Protein AF-A0A914L479-F1 (afdb_monomer)

pLDDT: mean 74.06, std 20.71, range [25.12, 94.44]

Secondary structure (DSSP, 8-state):
--EEETTEEE--------GGGGGTT-HHHHTT--S----EE-SHHHHHHHHHTT--S-EE-SPPHHHHHHHHHHHHHHHT---EEEEEE-SS-HHHHHHHHHHHHHTT-EEEEEEETT-TTHHHHHHT-S-S-EEE---

Solvent-accessible surface area (backbone atoms only — not comparable to full-atom values): 8782 Å² total; per-residue (Å²): 130,84,54,76,59,97,89,45,83,53,84,83,68,94,66,88,76,77,71,71,81,82,60,86,83,50,82,72,64,65,77,69,62,67,96,63,86,74,47,73,22,79,39,44,70,55,41,48,53,37,52,76,71,65,56,75,81,58,49,65,82,35,65,50,72,66,58,52,52,53,53,48,52,54,50,35,50,73,77,70,63,57,47,48,29,28,38,37,35,74,76,84,53,66,69,53,52,52,52,50,52,52,56,38,48,76,70,69,39,46,70,73,48,78,41,50,70,83,42,94,55,46,69,63,52,56,73,70,43,92,32,91,40,80,45,72,66,86,124

Foldseek 3Di:
DWDDDPHDTDDDDDDDDDCVVVDPDDPPVVVPPDPDPAAEAAEQVRVVVCVVVVNPRHHYPYDYLLNVLVVVQVVCCVPPNAQEEEEEEQPPDVVSVVVNVVSSVVVNRHYQYYHYPPPPCVVVPVVPTPHPHYDYDDD

Mean predicted aligned error: 13.51 Å

Nearest PDB structures (foldseek):
  8g18-assembly1_A  TM=6.527E-01  e=8.398E-02  Xenopus laevis
  4ix1-assembly4_H  TM=5.277E-01  e=1.789E-01  Rhodococcus opacus PD630
  7teq-assembly1_A  TM=6.814E-01  e=1.112E+00  Rattus norvegicus
  7teq-assembly1_C  TM=6.446E-01  e=1.262E+00  Rattus norvegicus
  5b3j-assembly1_A  TM=6.059E-01  e=1.961E+00  Xenopus laevis

Radius of gyration: 21.79 Å; Cα contacts (8 Å, |Δi|>4): 143; chains: 1; bounding box: 65×43×38 Å

Sequence (139 aa):
MLLQYNGQWVSDAVGFHDPTECLLNNKEALRKRSEVPRLIAFSSSSAQALLDQGVTGFISTAPFLFDYVQTMVELLKLIGNSNLVSIVDNNEDSSITDKFIEIIGQLNISISEIISVDHPNIINILNHSDAQIIVRNFF

Structure (mmCIF, N/CA/C/O backbone):
data_AF-A0A914L479-F1
#
_entry.id   AF-A0A914L479-F1
#
loop_
_atom_site.group_PDB
_atom_site.id
_atom_site.type_symbol
_atom_site.label_atom_id
_atom_site.label_alt_id
_atom_site.label_comp_id
_atom_site.label_asym_id
_atom_site.label_entity_id
_atom_site.label_seq_id
_atom_site.pdbx_PDB_ins_code
_atom_site.Cartn_x
_atom_site.Cartn_y
_atom_site.Cartn_z
_atom_site.occupancy
_atom_site.B_iso_or_equiv
_atom_site.auth_seq_id
_atom_site.auth_comp_id
_atom_site.auth_asym_id
_atom_site.auth_atom_id
_atom_site.pdbx_PDB_model_num
ATOM 1 N N . MET A 1 1 ? 12.192 26.287 -8.387 1.00 38.03 1 MET A N 1
ATOM 2 C CA . MET A 1 1 ? 13.299 26.472 -7.423 1.00 38.03 1 MET A CA 1
ATOM 3 C C . MET A 1 1 ? 14.392 27.239 -8.159 1.00 38.03 1 MET A C 1
ATOM 5 O O . MET A 1 1 ? 14.695 26.854 -9.276 1.00 38.03 1 MET A O 1
ATOM 9 N N . LEU A 1 2 ? 14.876 28.369 -7.632 1.00 25.12 2 LEU A N 1
ATOM 10 C CA . LEU A 1 2 ? 15.925 29.172 -8.280 1.00 25.12 2 LEU A CA 1
ATOM 11 C C . LEU A 1 2 ? 17.293 28.681 -7.796 1.00 25.12 2 LEU A C 1
ATOM 13 O O . LEU A 1 2 ? 17.510 28.601 -6.588 1.00 25.12 2 LEU A O 1
ATOM 17 N N . LEU A 1 3 ? 18.199 28.368 -8.719 1.00 33.53 3 LEU A N 1
ATOM 18 C CA . LEU A 1 3 ? 19.589 28.036 -8.406 1.00 33.53 3 LEU A CA 1
ATOM 19 C C . LEU A 1 3 ? 20.500 29.165 -8.895 1.00 33.53 3 LEU A C 1
ATOM 21 O O . LEU A 1 3 ? 20.286 29.732 -9.967 1.00 33.53 3 LEU A O 1
ATOM 25 N N . GLN A 1 4 ? 21.499 29.508 -8.080 1.00 29.31 4 GLN A N 1
ATOM 26 C CA . GLN A 1 4 ? 22.481 30.544 -8.381 1.00 29.31 4 GLN A CA 1
ATOM 27 C C . GLN A 1 4 ? 23.792 29.882 -8.816 1.00 29.31 4 GLN A C 1
ATOM 29 O O . GLN A 1 4 ? 24.382 29.116 -8.056 1.00 29.31 4 GLN A O 1
ATOM 34 N N . TYR A 1 5 ? 24.261 30.200 -10.024 1.00 36.12 5 TYR A N 1
ATOM 35 C CA . TYR A 1 5 ? 25.555 29.754 -10.545 1.00 36.12 5 TYR A CA 1
ATOM 36 C C . TYR A 1 5 ? 26.328 30.974 -11.060 1.00 36.12 5 TYR A C 1
ATOM 38 O O . TYR A 1 5 ? 25.801 31.759 -11.845 1.00 36.12 5 TYR A O 1
ATOM 46 N N . ASN A 1 6 ? 27.547 31.189 -10.551 1.00 33.94 6 ASN A N 1
ATOM 47 C CA . ASN A 1 6 ? 28.401 32.354 -10.848 1.00 33.94 6 ASN A CA 1
ATOM 48 C C . ASN A 1 6 ? 27.711 33.734 -10.742 1.00 33.94 6 ASN A C 1
ATOM 50 O O . ASN A 1 6 ? 28.014 34.655 -11.495 1.00 33.94 6 ASN A O 1
ATOM 54 N N . GLY A 1 7 ? 26.797 33.904 -9.781 1.00 35.41 7 GLY A N 1
ATOM 55 C CA . GLY A 1 7 ? 26.215 35.211 -9.453 1.00 35.41 7 GLY A CA 1
ATOM 56 C C . GLY A 1 7 ? 25.025 35.659 -10.310 1.00 35.41 7 GLY A C 1
ATOM 57 O O . GLY A 1 7 ? 24.507 36.746 -10.065 1.00 35.41 7 GLY A O 1
ATOM 58 N N . GLN A 1 8 ? 24.531 34.839 -11.243 1.00 29.61 8 GLN A N 1
ATOM 59 C CA . GLN A 1 8 ? 23.276 35.093 -11.964 1.00 29.61 8 GLN A CA 1
ATOM 60 C C . GLN A 1 8 ? 22.206 34.042 -11.644 1.00 29.61 8 GLN A C 1
ATOM 62 O O . GLN A 1 8 ? 22.504 32.874 -11.397 1.00 29.61 8 GLN A O 1
ATOM 67 N N . TRP A 1 9 ? 20.949 34.491 -11.634 1.00 38.44 9 TRP A N 1
ATOM 68 C CA . TRP A 1 9 ? 19.770 33.651 -11.435 1.00 38.44 9 TRP A CA 1
ATOM 69 C C . TRP A 1 9 ? 19.262 33.164 -12.787 1.00 38.44 9 TRP A C 1
ATOM 71 O O . TRP A 1 9 ? 18.929 33.982 -13.645 1.00 38.44 9 TRP A O 1
ATOM 81 N N . VAL A 1 10 ? 19.186 31.847 -12.970 1.00 41.16 10 VAL A N 1
ATOM 82 C CA . VAL A 1 10 ? 18.676 31.239 -14.206 1.00 41.16 10 VAL A CA 1
ATOM 83 C C . VAL A 1 10 ? 17.401 30.460 -13.890 1.00 41.16 10 VAL A C 1
ATOM 85 O O . VAL A 1 10 ? 17.346 29.721 -12.906 1.00 41.16 10 VAL A O 1
ATOM 88 N N . SER A 1 11 ? 16.353 30.666 -14.693 1.00 35.50 11 SER A N 1
ATOM 89 C CA . SER A 1 11 ? 15.091 29.932 -14.574 1.00 35.50 11 SER A CA 1
ATOM 90 C C . SER A 1 11 ? 15.217 28.564 -15.238 1.00 35.50 11 SER A C 1
ATOM 92 O O . SER A 1 11 ? 15.562 28.482 -16.415 1.00 35.50 11 SER A O 1
ATOM 94 N N . ASP A 1 12 ? 14.918 27.517 -14.478 1.00 37.88 12 ASP A N 1
ATOM 95 C CA . ASP A 1 12 ? 15.039 26.126 -14.900 1.00 37.88 12 ASP A CA 1
ATOM 96 C C . ASP A 1 12 ? 14.023 25.780 -16.004 1.00 37.88 12 ASP A C 1
ATOM 98 O O . ASP A 1 12 ? 12.811 25.764 -15.778 1.00 37.88 12 ASP A O 1
ATOM 102 N N . ALA A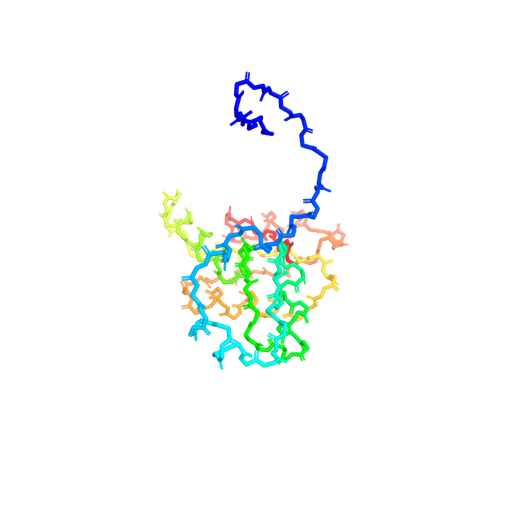 1 13 ? 14.536 25.527 -17.206 1.00 36.81 13 ALA A N 1
ATOM 103 C CA . ALA A 1 13 ? 13.853 24.777 -18.244 1.00 36.81 13 ALA A CA 1
ATOM 104 C C . ALA A 1 13 ? 14.651 23.485 -18.432 1.00 36.81 13 ALA A C 1
ATOM 106 O O . ALA A 1 13 ? 15.660 23.493 -19.132 1.00 36.81 13 ALA A O 1
ATOM 107 N N . VAL A 1 14 ? 14.203 22.430 -17.739 1.00 45.97 14 VAL A N 1
ATOM 108 C CA . VAL A 1 14 ? 14.570 21.004 -17.854 1.00 45.97 14 VAL A CA 1
ATOM 109 C C . VAL A 1 14 ? 15.603 20.729 -18.954 1.00 45.97 14 VAL A C 1
ATOM 111 O O . VAL A 1 14 ? 15.277 20.399 -20.095 1.00 45.97 14 VAL A O 1
ATOM 114 N N . GLY A 1 15 ? 16.872 20.916 -18.595 1.00 34.34 15 GLY A N 1
ATOM 115 C CA . GLY A 1 15 ? 18.022 20.690 -19.456 1.00 34.34 15 GLY A CA 1
ATOM 116 C C . GLY A 1 15 ? 18.699 19.382 -19.082 1.00 34.34 15 GLY A C 1
ATOM 117 O O . GLY A 1 15 ? 19.150 19.200 -17.954 1.00 34.34 15 GLY A O 1
ATOM 118 N N . PHE A 1 16 ? 18.777 18.466 -20.042 1.00 39.12 16 PHE A N 1
ATOM 119 C CA . PHE A 1 16 ? 19.685 17.326 -20.006 1.00 39.12 16 PHE A CA 1
ATOM 120 C C . PHE A 1 16 ? 21.108 17.822 -19.697 1.00 39.12 16 PHE A C 1
ATOM 122 O O . PHE A 1 16 ? 21.701 18.541 -20.501 1.00 39.12 16 PHE A O 1
ATOM 129 N N . HIS A 1 17 ? 21.647 17.462 -18.531 1.00 40.59 17 HIS A N 1
ATOM 130 C CA . HIS A 1 17 ? 23.042 17.728 -18.197 1.00 40.59 17 HIS A CA 1
ATOM 131 C C . HIS A 1 17 ? 23.908 16.565 -18.676 1.00 40.59 17 HIS A C 1
ATOM 133 O O . HIS A 1 17 ? 23.785 15.443 -18.186 1.00 40.59 17 HIS A O 1
ATOM 139 N N . ASP A 1 18 ? 24.794 16.853 -19.629 1.00 41.25 18 ASP A N 1
ATOM 140 C CA . ASP A 1 18 ? 25.865 15.951 -20.036 1.00 41.25 18 ASP A CA 1
ATOM 141 C C . ASP A 1 18 ? 26.854 15.780 -18.858 1.00 41.25 18 ASP A C 1
ATOM 143 O O . ASP A 1 18 ? 27.508 16.745 -18.455 1.00 41.25 18 ASP A O 1
ATOM 147 N N . PRO A 1 19 ? 26.985 14.577 -18.268 1.00 47.75 19 PRO A N 1
ATOM 148 C CA . PRO A 1 19 ? 27.828 14.352 -17.094 1.00 47.75 19 PRO A CA 1
ATOM 149 C C . PRO A 1 19 ? 29.331 14.320 -17.425 1.00 47.75 19 PRO A C 1
ATOM 151 O O . PRO A 1 19 ? 30.150 14.026 -16.547 1.00 47.75 19 PRO A O 1
ATOM 154 N N . THR A 1 20 ? 29.718 14.580 -18.678 1.00 43.62 20 THR A N 1
ATOM 155 C CA . THR A 1 20 ? 31.112 14.501 -19.138 1.00 43.62 20 THR A CA 1
ATOM 156 C C . THR A 1 20 ? 32.027 15.511 -18.430 1.00 43.62 20 THR A C 1
ATOM 158 O O . THR A 1 20 ? 33.201 15.209 -18.202 1.00 43.62 20 THR A O 1
ATOM 161 N N . GLU A 1 21 ? 31.509 16.653 -17.968 1.00 44.25 21 GLU A N 1
ATOM 162 C CA . GLU A 1 21 ? 32.327 17.683 -17.302 1.00 44.25 21 GLU A CA 1
ATOM 163 C C . GLU A 1 21 ? 32.795 17.305 -15.884 1.00 44.25 21 GLU A C 1
ATOM 165 O O . GLU A 1 21 ? 33.786 17.848 -15.396 1.00 44.25 21 GLU A O 1
ATOM 170 N N . CYS A 1 22 ? 32.174 16.317 -15.229 1.00 44.09 22 CYS A N 1
ATOM 171 C CA . CYS A 1 22 ? 32.577 15.888 -13.882 1.00 44.09 22 CYS A CA 1
ATOM 172 C C . CYS A 1 22 ? 33.738 14.870 -13.861 1.00 44.09 22 CYS A C 1
ATOM 174 O O . CYS A 1 22 ? 34.127 14.411 -12.787 1.00 44.09 22 CYS A O 1
ATOM 176 N N . LEU A 1 23 ? 34.274 14.458 -15.018 1.00 44.72 23 LEU A N 1
ATOM 177 C CA . LEU A 1 23 ? 35.128 13.261 -15.139 1.00 44.72 23 LEU A CA 1
ATOM 178 C C . LEU A 1 23 ? 36.544 13.528 -15.659 1.00 44.72 23 LEU A C 1
ATOM 180 O O . LEU A 1 23 ? 37.260 12.603 -16.057 1.00 44.72 23 LEU A O 1
ATOM 184 N N . LEU A 1 24 ? 36.993 14.776 -15.620 1.00 46.03 24 LEU A N 1
ATOM 185 C CA . LEU A 1 24 ? 38.382 15.121 -15.894 1.00 46.03 24 LEU A CA 1
ATOM 186 C C . LEU A 1 24 ? 39.230 14.809 -14.653 1.00 46.03 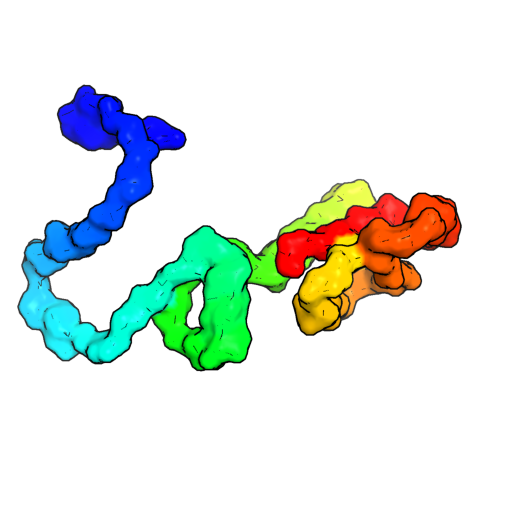24 LEU A C 1
ATOM 188 O O . LEU A 1 24 ? 39.386 15.677 -13.804 1.00 46.03 24 LEU A O 1
ATOM 192 N N . ASN A 1 25 ? 39.712 13.558 -14.523 1.00 49.72 25 ASN A N 1
ATOM 193 C CA . ASN A 1 25 ? 41.050 13.194 -13.986 1.00 49.72 25 ASN A CA 1
ATOM 194 C C . ASN A 1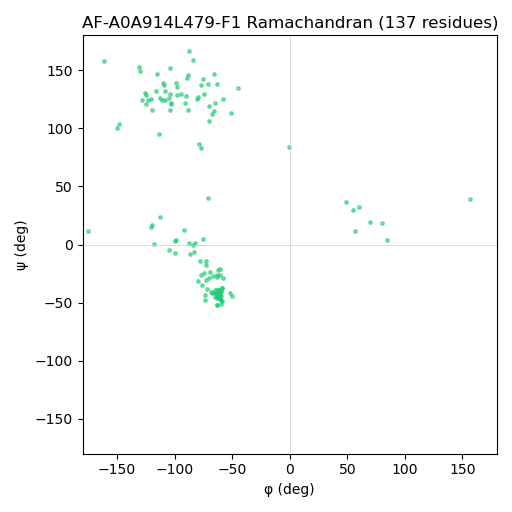 25 ? 41.190 11.763 -13.419 1.00 49.72 25 ASN A C 1
ATOM 196 O O . ASN A 1 25 ? 41.904 11.564 -12.439 1.00 49.72 25 ASN A O 1
ATOM 200 N N . ASN A 1 26 ? 40.604 10.718 -14.019 1.00 48.34 26 ASN A N 1
ATOM 201 C CA . ASN A 1 26 ? 41.104 9.373 -13.694 1.00 48.34 26 ASN A CA 1
ATOM 202 C C . ASN A 1 26 ? 40.954 8.355 -14.830 1.00 48.34 26 ASN A C 1
ATOM 204 O O . ASN A 1 26 ? 39.894 7.765 -15.035 1.00 48.34 26 ASN A O 1
ATOM 208 N N . LYS A 1 27 ? 42.055 8.112 -15.555 1.00 49.62 27 LYS A N 1
ATOM 209 C CA . LYS A 1 27 ? 42.142 7.102 -16.626 1.00 49.62 27 LYS A CA 1
ATOM 210 C C . LYS A 1 27 ? 41.860 5.677 -16.121 1.00 49.62 27 LYS A C 1
ATOM 212 O O . LYS A 1 27 ? 41.433 4.834 -16.903 1.00 49.62 27 LYS A O 1
ATOM 217 N N . GLU A 1 28 ? 42.005 5.423 -14.820 1.00 46.53 28 GLU A N 1
ATOM 218 C CA . GLU A 1 28 ? 41.628 4.148 -14.195 1.00 46.53 28 GLU A CA 1
ATOM 219 C C . GLU A 1 28 ? 40.112 3.988 -13.975 1.00 46.53 28 GLU A C 1
ATOM 221 O O . GLU A 1 28 ? 39.604 2.867 -13.998 1.00 46.53 28 GLU A O 1
ATOM 226 N N . ALA A 1 29 ? 39.356 5.086 -13.840 1.00 46.31 29 ALA A N 1
ATOM 227 C CA . ALA A 1 29 ? 37.902 5.039 -13.651 1.00 46.31 29 ALA A CA 1
ATOM 228 C C . ALA A 1 29 ? 37.143 4.690 -14.945 1.00 46.31 29 ALA A C 1
ATOM 230 O O . ALA A 1 29 ? 36.044 4.138 -14.895 1.00 46.31 29 ALA A O 1
ATOM 231 N N . LEU A 1 30 ? 37.740 4.968 -16.109 1.00 45.94 30 LEU A N 1
ATOM 232 C CA . LEU A 1 30 ? 37.167 4.642 -17.419 1.00 45.94 30 LEU A CA 1
ATOM 233 C C . LEU A 1 30 ? 37.213 3.137 -17.719 1.00 45.94 30 LEU A C 1
ATOM 235 O O . LEU A 1 30 ? 36.303 2.615 -18.353 1.00 45.94 30 LEU A O 1
ATOM 239 N N . ARG A 1 31 ? 38.215 2.413 -17.205 1.00 40.09 31 ARG A N 1
ATOM 240 C CA . ARG A 1 31 ? 38.408 0.978 -17.484 1.00 40.09 31 ARG A CA 1
ATOM 241 C C . ARG A 1 31 ? 37.468 0.056 -16.684 1.00 40.09 31 ARG A C 1
ATOM 243 O O . ARG A 1 31 ? 37.336 -1.114 -17.024 1.00 40.09 31 ARG A O 1
ATOM 250 N N . LYS A 1 32 ? 36.795 0.564 -15.643 1.00 43.44 32 LYS A N 1
ATOM 251 C CA . LYS A 1 32 ? 35.794 -0.180 -14.844 1.00 43.44 32 LYS A CA 1
ATOM 252 C C . LYS A 1 32 ? 34.337 0.097 -15.239 1.00 43.44 32 LYS A C 1
ATOM 254 O O . LYS A 1 32 ? 33.433 -0.415 -14.578 1.00 43.44 32 LYS A O 1
ATOM 259 N N . ARG A 1 33 ? 34.073 0.887 -16.289 1.00 46.25 33 ARG A N 1
ATOM 260 C CA . ARG A 1 33 ? 32.709 1.066 -16.808 1.00 46.25 33 ARG A CA 1
ATOM 261 C C . ARG A 1 33 ? 32.309 -0.161 -17.620 1.00 46.25 33 ARG A C 1
ATOM 263 O O . ARG A 1 33 ? 32.448 -0.188 -18.833 1.00 46.25 33 ARG A O 1
ATOM 270 N N . SER A 1 34 ? 31.847 -1.179 -16.899 1.00 45.16 34 SER A N 1
ATOM 271 C CA . SER A 1 34 ? 30.991 -2.231 -17.441 1.00 45.16 34 SER A CA 1
ATOM 272 C C . SER A 1 34 ? 29.897 -1.601 -18.314 1.00 45.16 34 SER A C 1
ATOM 274 O O . SER A 1 34 ? 29.309 -0.586 -17.935 1.00 45.16 34 SER A O 1
ATOM 276 N N . GLU A 1 35 ? 29.686 -2.190 -19.483 1.00 51.03 35 GLU A N 1
ATOM 277 C CA . GLU A 1 35 ? 28.948 -1.710 -20.658 1.00 51.03 35 GLU A CA 1
ATOM 278 C C . GLU A 1 35 ? 27.417 -1.662 -20.476 1.00 51.03 35 GLU A C 1
ATOM 280 O O . GLU A 1 35 ? 26.669 -1.996 -21.390 1.00 51.03 35 GLU A O 1
ATOM 285 N N . VAL A 1 36 ? 26.915 -1.253 -19.307 1.00 51.03 36 VAL A N 1
ATOM 286 C CA . VAL A 1 36 ? 25.469 -1.168 -19.056 1.00 51.03 36 VAL A CA 1
ATOM 287 C C . VAL A 1 36 ? 25.093 0.278 -18.729 1.00 51.03 36 VAL A C 1
ATOM 289 O O . VAL A 1 36 ? 25.568 0.811 -17.719 1.00 51.03 36 VAL A O 1
ATOM 292 N N . PRO A 1 37 ? 24.271 0.955 -19.558 1.00 55.41 37 PRO A N 1
ATOM 293 C CA . PRO A 1 37 ? 23.762 2.276 -19.217 1.00 55.41 37 PRO A CA 1
ATOM 294 C C . PRO A 1 37 ? 22.997 2.186 -17.894 1.00 55.41 37 PRO A C 1
ATOM 296 O O . PRO A 1 37 ? 22.086 1.375 -17.740 1.00 55.41 37 PRO A O 1
ATOM 299 N N . ARG A 1 38 ? 23.387 3.011 -16.916 1.00 64.31 38 ARG A N 1
ATOM 300 C CA . ARG A 1 38 ? 22.645 3.134 -15.659 1.00 64.31 38 ARG A CA 1
ATOM 301 C C . ARG A 1 38 ? 21.326 3.831 -15.965 1.00 64.31 38 ARG A C 1
ATOM 303 O O . ARG A 1 38 ? 21.316 5.028 -16.238 1.00 64.31 38 ARG A O 1
ATOM 310 N N . LEU A 1 39 ? 20.238 3.074 -15.949 1.00 75.94 39 LEU A N 1
ATOM 311 C CA . LEU A 1 39 ? 18.890 3.618 -16.056 1.00 75.94 39 LEU A CA 1
ATOM 312 C C . LEU A 1 39 ? 18.551 4.356 -14.757 1.00 75.94 39 LEU A C 1
ATOM 314 O O . LEU A 1 39 ? 18.893 3.893 -13.667 1.00 75.94 39 LEU A O 1
ATOM 318 N N . ILE A 1 40 ? 17.916 5.521 -14.877 1.00 82.75 40 ILE A N 1
ATOM 319 C CA . ILE A 1 40 ? 17.486 6.327 -13.733 1.00 82.75 40 ILE A CA 1
ATOM 320 C C . ILE A 1 40 ? 15.987 6.589 -13.862 1.00 82.75 40 ILE A C 1
ATOM 322 O O . ILE A 1 40 ? 15.531 7.046 -14.909 1.00 82.75 40 ILE A O 1
ATOM 326 N N . ALA A 1 41 ? 15.233 6.300 -12.803 1.00 81.44 41 ALA A N 1
ATOM 327 C CA . ALA A 1 41 ? 13.806 6.567 -12.708 1.00 81.44 41 ALA A CA 1
ATOM 328 C C . ALA A 1 41 ? 13.542 7.769 -11.792 1.00 81.44 41 ALA A C 1
ATOM 330 O O . ALA A 1 41 ? 13.964 7.797 -10.636 1.00 81.44 41 ALA A O 1
ATOM 331 N N . PHE A 1 42 ? 12.816 8.757 -12.313 1.00 83.19 42 PHE A N 1
ATOM 332 C CA . PHE A 1 42 ? 12.466 9.982 -11.582 1.00 83.19 42 PHE A CA 1
ATOM 333 C C . PHE A 1 42 ? 11.008 10.011 -11.106 1.00 83.19 42 PHE A C 1
ATOM 335 O O . PHE A 1 42 ? 10.618 10.933 -10.396 1.00 83.19 42 PHE A O 1
ATOM 342 N N . SER A 1 43 ? 10.202 9.011 -11.477 1.00 84.00 43 SER A N 1
ATOM 343 C CA . SER A 1 43 ? 8.817 8.851 -11.026 1.00 84.00 43 SER A CA 1
ATOM 344 C C . SER A 1 43 ? 8.572 7.424 -10.541 1.00 84.00 43 SER A C 1
ATOM 346 O O . SER A 1 43 ? 9.228 6.487 -11.007 1.00 84.00 43 SER A O 1
ATOM 348 N N . SER A 1 44 ? 7.620 7.258 -9.622 1.00 80.62 44 SER A N 1
ATOM 349 C CA . SER A 1 44 ? 7.269 5.948 -9.071 1.00 80.62 44 SER A CA 1
ATOM 350 C C . SER A 1 44 ? 6.717 5.010 -10.144 1.00 80.62 44 SER A C 1
ATOM 352 O O . SER A 1 44 ? 7.117 3.853 -10.186 1.00 80.62 44 SER A O 1
ATOM 354 N N . SER A 1 45 ? 5.903 5.514 -11.079 1.00 77.94 45 SER A N 1
ATOM 355 C CA . SER A 1 45 ? 5.384 4.718 -12.201 1.00 77.94 45 SER A CA 1
ATOM 356 C C . SER A 1 45 ? 6.493 4.252 -13.147 1.00 77.94 45 SER A C 1
ATOM 358 O O . SER A 1 45 ? 6.497 3.103 -13.581 1.00 77.94 45 SER A O 1
ATOM 360 N N . SER A 1 46 ? 7.496 5.095 -13.421 1.00 80.81 46 SER A N 1
ATOM 361 C CA . SER A 1 46 ? 8.667 4.685 -14.211 1.00 80.81 46 SER A CA 1
ATOM 362 C C . SER A 1 46 ? 9.530 3.656 -13.479 1.00 80.81 46 SER A C 1
ATOM 364 O O . SER A 1 46 ? 9.998 2.703 -14.096 1.00 80.81 46 SER A O 1
ATOM 366 N N . ALA A 1 47 ? 9.746 3.832 -12.174 1.00 83.06 47 ALA A N 1
ATOM 367 C CA . ALA A 1 47 ? 10.506 2.883 -11.364 1.00 83.06 47 ALA A CA 1
ATOM 368 C C . ALA A 1 47 ? 9.798 1.520 -11.284 1.00 83.06 47 ALA A C 1
ATOM 370 O O . ALA A 1 47 ? 10.444 0.484 -11.436 1.00 83.06 47 ALA A O 1
ATOM 371 N N . GLN A 1 48 ? 8.473 1.526 -11.115 1.00 78.12 48 GLN A N 1
ATOM 372 C CA . GLN A 1 48 ? 7.648 0.322 -11.083 1.00 78.12 48 GLN A CA 1
ATOM 373 C C . GLN A 1 48 ? 7.665 -0.405 -12.433 1.00 78.12 48 GLN A C 1
ATOM 375 O O . GLN A 1 48 ? 7.947 -1.598 -12.466 1.00 78.12 48 GLN A O 1
ATOM 380 N N . ALA A 1 49 ? 7.517 0.314 -13.550 1.00 79.69 49 ALA A N 1
ATOM 381 C CA . ALA A 1 49 ? 7.594 -0.279 -14.885 1.00 79.69 49 ALA A CA 1
ATOM 382 C C . ALA A 1 49 ? 8.946 -0.965 -15.163 1.00 79.69 49 ALA A C 1
ATOM 384 O O . ALA A 1 49 ? 8.988 -2.019 -15.796 1.00 79.69 49 ALA A O 1
ATOM 385 N N . LEU A 1 50 ? 10.058 -0.398 -14.676 1.00 83.06 50 LEU A N 1
ATOM 386 C CA . LEU A 1 50 ? 11.377 -1.032 -14.779 1.00 83.06 50 LEU A CA 1
ATOM 387 C C . LEU A 1 50 ? 11.453 -2.323 -13.952 1.00 83.06 50 LEU A C 1
ATOM 389 O O . LEU A 1 50 ? 11.985 -3.323 -14.437 1.00 83.06 50 LEU A O 1
ATOM 393 N N . LEU A 1 51 ? 10.897 -2.325 -12.736 1.00 81.00 51 LEU A N 1
ATOM 394 C CA . LEU A 1 51 ? 10.816 -3.526 -11.900 1.00 81.00 51 LEU A CA 1
ATOM 395 C C . LEU A 1 51 ? 9.965 -4.619 -12.553 1.00 81.00 51 LEU A C 1
ATOM 397 O O . LEU A 1 51 ? 10.398 -5.769 -12.599 1.00 81.00 51 LEU A O 1
ATOM 401 N N . ASP A 1 52 ? 8.801 -4.266 -13.097 1.00 77.00 52 ASP A N 1
ATOM 402 C CA . ASP A 1 52 ? 7.883 -5.222 -13.728 1.00 77.00 52 ASP A CA 1
ATOM 403 C C . ASP A 1 52 ? 8.476 -5.831 -15.012 1.00 77.00 52 ASP A C 1
ATOM 405 O O . ASP A 1 52 ? 8.187 -6.975 -15.358 1.00 77.00 52 ASP A O 1
ATOM 409 N N . GLN A 1 53 ? 9.374 -5.107 -15.688 1.00 80.81 53 GLN A N 1
ATOM 410 C CA . GLN A 1 53 ? 10.162 -5.613 -16.819 1.00 80.81 53 GLN A CA 1
ATOM 411 C C . GLN A 1 53 ? 11.405 -6.418 -16.397 1.00 80.81 53 GLN A C 1
ATOM 413 O O . GLN A 1 53 ? 12.173 -6.861 -17.253 1.00 80.81 53 GLN A O 1
ATOM 418 N N . GLY A 1 54 ? 11.634 -6.607 -15.095 1.00 81.50 54 GLY A N 1
ATOM 419 C CA . GLY A 1 54 ? 12.793 -7.328 -14.568 1.00 81.50 54 GLY A CA 1
ATOM 420 C C . GLY A 1 54 ? 14.119 -6.587 -14.756 1.00 81.50 54 GLY A C 1
ATOM 421 O O . GLY A 1 54 ? 15.187 -7.204 -14.701 1.00 81.50 54 GLY A O 1
ATOM 422 N N . VAL A 1 55 ? 14.082 -5.271 -14.991 1.00 81.19 55 VAL A N 1
ATOM 423 C CA . VAL A 1 55 ? 15.290 -4.457 -15.126 1.00 81.19 55 VAL A CA 1
ATOM 424 C C . VAL A 1 55 ? 15.955 -4.334 -13.761 1.00 81.19 55 VAL A C 1
ATOM 426 O O . VAL A 1 55 ? 15.402 -3.782 -12.812 1.00 81.19 55 VAL A O 1
ATOM 429 N N . THR A 1 56 ? 17.187 -4.824 -13.671 1.00 78.81 56 THR A N 1
ATOM 430 C CA . THR A 1 56 ? 18.009 -4.730 -12.463 1.00 78.81 56 THR A CA 1
ATOM 431 C C . THR A 1 56 ? 19.085 -3.657 -12.625 1.00 78.81 56 THR A C 1
ATOM 433 O O . THR A 1 56 ? 19.523 -3.352 -13.734 1.00 78.81 56 THR A O 1
ATOM 436 N N . GLY A 1 57 ? 19.516 -3.050 -11.514 1.00 76.25 57 GLY A N 1
ATOM 437 C CA . GLY A 1 57 ? 20.621 -2.083 -11.515 1.00 76.25 57 GLY A CA 1
ATOM 438 C C . GLY A 1 57 ? 20.267 -0.660 -11.966 1.00 76.25 57 GLY A C 1
ATOM 439 O O . GLY A 1 57 ? 21.176 0.103 -12.303 1.00 76.25 57 GLY A O 1
ATOM 440 N N . PHE A 1 58 ? 18.984 -0.286 -11.959 1.00 82.38 58 PHE A N 1
ATOM 441 C CA . PHE A 1 58 ? 18.565 1.108 -12.114 1.00 82.38 58 PHE A CA 1
ATOM 442 C C . PHE A 1 58 ? 18.603 1.852 -10.770 1.00 82.38 58 PHE A C 1
ATOM 444 O O . PHE A 1 58 ? 18.575 1.242 -9.701 1.00 82.38 58 PHE A O 1
ATOM 451 N N . ILE A 1 59 ? 18.681 3.179 -10.822 1.00 82.94 59 ILE A N 1
ATOM 452 C CA . ILE A 1 59 ? 18.602 4.051 -9.643 1.00 82.94 59 ILE A CA 1
ATOM 453 C C . ILE A 1 59 ? 17.258 4.774 -9.686 1.00 82.94 59 ILE A C 1
ATOM 455 O O . ILE A 1 59 ? 16.899 5.325 -10.721 1.00 82.94 59 ILE A O 1
ATOM 459 N N . SER A 1 60 ? 16.522 4.802 -8.577 1.00 83.06 60 SER A N 1
ATOM 460 C CA . SER A 1 60 ? 15.319 5.629 -8.451 1.00 83.06 60 SER A CA 1
ATOM 461 C C . SER A 1 60 ? 15.576 6.782 -7.494 1.00 83.06 60 SER A C 1
ATOM 463 O O . SER A 1 60 ? 16.171 6.585 -6.436 1.00 83.06 60 SER A O 1
ATOM 465 N N . THR A 1 61 ? 15.106 7.974 -7.849 1.00 85.31 61 THR A N 1
ATOM 466 C CA . THR A 1 61 ? 14.943 9.081 -6.892 1.00 85.31 61 THR A CA 1
ATOM 467 C C . THR A 1 61 ? 13.499 9.218 -6.418 1.00 85.31 61 THR A C 1
ATOM 469 O O . THR A 1 61 ? 13.222 10.037 -5.547 1.00 85.31 61 THR A O 1
ATOM 472 N N . ALA A 1 62 ? 12.575 8.459 -7.011 1.00 82.94 62 ALA A N 1
ATOM 473 C CA . ALA A 1 62 ? 11.180 8.423 -6.607 1.00 82.94 62 ALA A CA 1
ATOM 474 C C . ALA A 1 62 ? 10.953 7.347 -5.535 1.00 82.94 62 ALA A C 1
ATOM 476 O O . ALA A 1 62 ? 11.567 6.277 -5.624 1.00 82.94 62 ALA A O 1
ATOM 477 N N . PRO A 1 63 ? 10.069 7.610 -4.557 1.00 82.44 63 PRO A N 1
ATOM 478 C CA . PRO A 1 63 ? 9.719 6.634 -3.535 1.00 82.44 63 PRO A CA 1
ATOM 479 C C . PRO A 1 63 ? 8.992 5.437 -4.151 1.00 82.44 63 PRO A C 1
ATOM 481 O O . PRO A 1 63 ? 8.222 5.581 -5.111 1.00 82.44 63 PRO A O 1
ATOM 484 N N . PHE A 1 64 ? 9.219 4.259 -3.580 1.00 85.25 64 PHE A N 1
ATOM 485 C CA . PHE A 1 64 ? 8.503 3.040 -3.937 1.00 85.25 64 PHE A CA 1
ATOM 486 C C . PHE A 1 64 ? 7.215 2.895 -3.117 1.00 85.25 64 PHE A C 1
ATOM 488 O O . PHE A 1 64 ? 7.022 3.565 -2.101 1.00 85.25 64 PHE A O 1
ATOM 495 N N . LEU A 1 65 ? 6.344 1.971 -3.540 1.00 85.38 65 LEU A N 1
ATOM 496 C CA . LEU A 1 65 ? 5.110 1.632 -2.822 1.00 85.38 65 LEU A CA 1
ATOM 497 C C . LEU A 1 65 ? 5.384 1.301 -1.347 1.00 85.38 65 LEU A C 1
ATOM 499 O O . LEU A 1 65 ? 4.673 1.764 -0.462 1.00 85.38 65 LEU A O 1
ATOM 503 N N . PHE A 1 66 ? 6.457 0.554 -1.077 1.00 87.62 66 PHE A N 1
ATOM 504 C CA . PHE A 1 66 ? 6.859 0.206 0.283 1.00 87.62 66 PHE A CA 1
ATOM 505 C C . PHE A 1 66 ? 7.168 1.439 1.144 1.00 87.62 66 PHE A C 1
ATOM 507 O O . PHE A 1 66 ? 6.661 1.541 2.259 1.00 87.62 66 PHE A O 1
ATOM 514 N N . ASP A 1 67 ? 7.932 2.402 0.615 1.00 89.12 67 ASP A N 1
ATOM 515 C CA . ASP A 1 67 ? 8.291 3.630 1.338 1.00 89.12 67 ASP A CA 1
ATOM 516 C C . ASP A 1 67 ? 7.038 4.444 1.699 1.00 89.12 67 ASP A C 1
ATOM 518 O O . ASP A 1 67 ? 6.919 4.986 2.803 1.00 89.12 67 ASP A O 1
ATOM 522 N N . TYR A 1 68 ? 6.070 4.491 0.777 1.00 88.44 68 TYR A N 1
ATOM 523 C CA . TYR A 1 68 ? 4.776 5.127 1.005 1.00 88.44 68 TYR A CA 1
ATOM 524 C C . TYR A 1 68 ? 3.992 4.439 2.125 1.00 88.44 68 TYR A C 1
ATOM 526 O O . TYR A 1 68 ? 3.569 5.107 3.072 1.00 88.44 68 TYR A O 1
ATOM 534 N N . VAL A 1 69 ? 3.826 3.114 2.051 1.00 90.62 69 VAL A N 1
ATOM 535 C CA . VAL A 1 69 ? 3.082 2.355 3.066 1.00 90.62 69 VAL A CA 1
ATOM 536 C C . VAL A 1 69 ? 3.750 2.497 4.432 1.00 90.62 69 VAL A C 1
ATOM 538 O O . VAL A 1 69 ? 3.067 2.744 5.424 1.00 90.62 69 VAL A O 1
ATOM 541 N N . GLN A 1 70 ? 5.077 2.396 4.503 1.00 91.62 70 GLN A N 1
ATOM 542 C CA . GLN A 1 70 ? 5.805 2.538 5.759 1.00 91.62 70 GLN A CA 1
ATOM 543 C C . GLN A 1 70 ? 5.573 3.918 6.388 1.00 91.62 70 GLN A C 1
ATOM 545 O O . GLN A 1 70 ? 5.218 4.008 7.566 1.00 91.62 70 GLN A O 1
ATOM 550 N N . THR A 1 71 ? 5.697 4.983 5.594 1.00 90.62 71 THR A N 1
ATOM 551 C CA . THR A 1 71 ? 5.442 6.356 6.052 1.00 90.62 71 THR A CA 1
ATOM 552 C C . THR A 1 71 ? 4.001 6.520 6.538 1.00 90.62 71 THR A C 1
ATOM 554 O O . THR A 1 71 ? 3.753 7.120 7.584 1.00 90.62 71 THR A O 1
ATOM 557 N N . MET A 1 72 ? 3.036 5.947 5.816 1.00 90.50 72 MET A N 1
ATOM 558 C CA . MET A 1 72 ? 1.635 5.938 6.229 1.00 90.50 72 MET A CA 1
ATOM 559 C C . MET A 1 72 ? 1.469 5.257 7.592 1.00 90.50 72 MET A C 1
ATOM 561 O O . MET A 1 72 ? 0.854 5.835 8.482 1.00 90.50 72 MET A O 1
ATOM 565 N N . VAL A 1 73 ? 2.044 4.071 7.800 1.00 90.94 73 VAL A N 1
ATOM 566 C CA . VAL A 1 73 ? 1.956 3.348 9.080 1.00 90.94 73 VAL A CA 1
ATOM 567 C C . VAL A 1 73 ? 2.549 4.154 10.235 1.00 90.94 73 VAL A C 1
ATOM 569 O O . VAL A 1 73 ? 1.991 4.162 11.335 1.00 90.94 73 VAL A O 1
ATOM 572 N N . GLU A 1 74 ? 3.654 4.858 10.008 1.00 90.94 74 GLU A N 1
ATOM 573 C CA . GLU A 1 74 ? 4.230 5.762 11.005 1.00 90.94 74 GLU A CA 1
ATOM 574 C C . GLU A 1 74 ? 3.271 6.909 11.354 1.00 90.94 74 GLU A C 1
ATOM 576 O O . GLU A 1 74 ? 3.073 7.202 12.535 1.00 90.94 74 GLU A O 1
ATOM 581 N N . LEU A 1 75 ? 2.589 7.492 10.364 1.00 89.88 75 LEU A N 1
ATOM 582 C CA . LEU A 1 75 ? 1.554 8.503 10.601 1.00 89.88 75 LEU A CA 1
ATOM 583 C C . LEU A 1 75 ? 0.363 7.943 11.392 1.00 89.88 75 LEU A C 1
ATOM 585 O O . LEU A 1 75 ? -0.098 8.590 12.333 1.00 89.88 75 LEU A O 1
ATOM 589 N N . LEU A 1 76 ? -0.108 6.731 11.079 1.00 87.50 76 LEU A N 1
ATOM 590 C CA . LEU A 1 76 ? -1.210 6.086 11.811 1.00 87.50 76 LEU A CA 1
ATOM 591 C C . LEU A 1 76 ? -0.877 5.901 13.298 1.00 87.50 76 LEU A C 1
ATOM 593 O O . LEU A 1 76 ? -1.713 6.166 14.171 1.00 87.50 76 LEU A O 1
ATOM 597 N N . LYS A 1 77 ? 0.368 5.512 13.596 1.00 88.00 77 LYS A N 1
ATOM 598 C CA . LYS A 1 77 ? 0.871 5.382 14.971 1.00 88.00 77 LYS A CA 1
ATOM 599 C C . LYS A 1 77 ? 0.853 6.717 15.714 1.00 88.00 77 LYS A C 1
ATOM 601 O O . LYS A 1 77 ? 0.486 6.746 16.885 1.00 88.00 77 LYS A O 1
ATOM 606 N N . LEU A 1 78 ? 1.199 7.812 15.038 1.00 88.44 78 LEU A N 1
ATOM 607 C CA . LEU A 1 78 ? 1.226 9.150 15.635 1.00 88.44 78 LEU A CA 1
ATOM 608 C C . LEU A 1 78 ? -0.171 9.721 15.910 1.00 88.44 78 LEU A C 1
ATOM 610 O O . LEU A 1 78 ? -0.359 10.397 16.919 1.00 88.44 78 LEU A O 1
ATOM 614 N N . ILE A 1 79 ? -1.136 9.483 15.020 1.00 84.75 79 ILE A N 1
ATOM 615 C CA . ILE A 1 79 ? -2.444 10.159 15.065 1.00 84.75 79 ILE A CA 1
ATOM 616 C C . ILE A 1 79 ? -3.384 9.535 16.104 1.00 84.75 79 ILE A C 1
ATOM 618 O O . ILE A 1 79 ? -4.196 10.237 16.703 1.00 84.75 79 ILE A O 1
ATOM 622 N N . GLY A 1 80 ? -3.280 8.231 16.351 1.00 72.12 80 GLY A N 1
ATOM 623 C CA . GLY A 1 80 ? -4.186 7.581 17.301 1.00 72.12 80 GLY A CA 1
ATOM 624 C C . GLY A 1 80 ? -3.897 6.118 17.585 1.00 72.12 80 GLY A C 1
ATOM 625 O O . GLY A 1 80 ? -4.738 5.450 18.177 1.00 72.12 80 GLY A O 1
ATOM 626 N N . ASN A 1 81 ? -2.734 5.612 17.158 1.00 78.00 81 ASN A N 1
ATOM 627 C CA . ASN A 1 81 ? -2.362 4.205 17.295 1.00 78.00 81 ASN A CA 1
ATOM 628 C C . ASN A 1 81 ? -3.399 3.239 16.679 1.00 78.00 81 ASN A C 1
ATOM 630 O O . ASN A 1 81 ? -3.566 2.115 17.150 1.00 78.00 81 ASN A O 1
ATOM 634 N N . SER A 1 82 ? -4.110 3.695 15.640 1.00 80.38 82 SER A N 1
ATOM 635 C CA . SER A 1 82 ? -5.084 2.882 14.914 1.00 80.38 82 SER A CA 1
ATOM 636 C C . SER A 1 82 ? -4.365 1.921 13.976 1.00 80.38 82 SER A C 1
ATOM 638 O O . SER A 1 82 ? -3.421 2.300 13.282 1.00 80.38 82 SER A O 1
ATOM 640 N N . ASN A 1 83 ? -4.835 0.681 13.942 1.00 88.44 83 ASN A N 1
ATOM 641 C CA . ASN A 1 83 ? -4.340 -0.373 13.067 1.00 88.44 83 ASN A CA 1
ATOM 642 C C . ASN A 1 83 ? -5.434 -0.925 12.144 1.00 88.44 83 ASN A C 1
ATOM 644 O O . ASN A 1 83 ? -5.232 -1.992 11.580 1.00 88.44 83 ASN A O 1
ATOM 648 N N . LEU A 1 84 ? -6.572 -0.240 12.002 1.00 91.69 84 LEU A N 1
ATOM 649 C CA . LEU A 1 84 ? -7.668 -0.642 11.121 1.00 91.69 84 LEU A CA 1
ATOM 650 C C . LEU A 1 84 ? -7.934 0.455 10.088 1.00 91.69 84 LEU A C 1
ATOM 652 O O . LEU A 1 84 ? -8.170 1.610 10.455 1.00 91.69 84 LEU A O 1
ATOM 656 N N . VAL A 1 85 ? -7.896 0.090 8.806 1.00 93.06 85 VAL A N 1
ATOM 657 C CA . VAL A 1 85 ? -8.096 1.018 7.684 1.00 93.06 85 VAL A CA 1
ATOM 658 C C . VAL A 1 85 ? -9.127 0.494 6.686 1.00 93.06 85 VAL A C 1
ATOM 660 O O . VAL A 1 85 ? -9.245 -0.715 6.480 1.00 93.06 85 VAL A O 1
ATOM 663 N N . SER A 1 86 ? -9.835 1.412 6.036 1.00 94.12 86 SER A N 1
ATOM 664 C CA . SER A 1 86 ? -10.579 1.146 4.802 1.00 94.12 86 SER A CA 1
ATOM 665 C C . SER A 1 86 ? -9.751 1.580 3.609 1.00 94.12 86 SER A C 1
ATOM 667 O O . SER A 1 86 ? -9.182 2.674 3.615 1.00 94.12 86 SER A O 1
ATOM 669 N N . ILE A 1 87 ? -9.704 0.746 2.575 1.00 92.56 87 ILE A N 1
ATOM 670 C CA . ILE A 1 87 ? -8.966 1.034 1.347 1.00 92.56 87 ILE A CA 1
ATOM 671 C C . ILE A 1 87 ? -9.951 1.436 0.254 1.00 92.56 87 ILE A C 1
ATOM 673 O O . ILE A 1 87 ? -10.920 0.728 -0.015 1.00 92.56 87 ILE A O 1
ATOM 677 N N . VAL A 1 88 ? -9.679 2.567 -0.394 1.00 92.25 88 VAL A N 1
ATOM 678 C CA . VAL A 1 88 ? -10.358 2.977 -1.625 1.00 92.25 88 VAL A CA 1
ATOM 679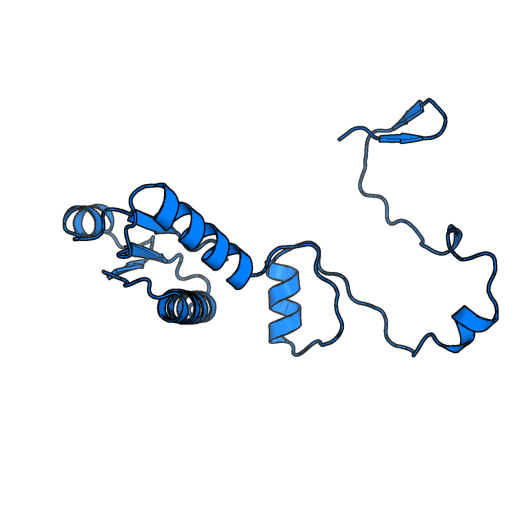 C C . VAL A 1 88 ? -9.420 2.743 -2.803 1.00 92.25 88 VAL A C 1
ATOM 681 O O . VAL A 1 88 ? -8.358 3.368 -2.891 1.00 92.25 88 VAL A O 1
ATOM 684 N N . ASP A 1 89 ? -9.829 1.842 -3.690 1.00 90.25 89 ASP A N 1
ATOM 685 C CA . ASP A 1 89 ? -9.084 1.391 -4.863 1.00 90.25 89 ASP A CA 1
ATOM 686 C C . ASP A 1 89 ? -9.555 2.120 -6.132 1.00 90.25 89 ASP A C 1
ATOM 688 O O . ASP A 1 89 ? -10.752 2.332 -6.326 1.00 90.25 89 ASP A O 1
ATOM 692 N N . ASN A 1 90 ? -8.629 2.517 -7.005 1.00 83.00 90 ASN A N 1
ATOM 693 C CA . ASN A 1 90 ? -8.950 3.157 -8.284 1.00 83.00 90 ASN A CA 1
ATOM 694 C C . ASN A 1 90 ? -9.292 2.150 -9.399 1.00 83.00 90 ASN A C 1
ATOM 696 O O . ASN A 1 90 ? -9.707 2.589 -10.465 1.00 83.00 90 ASN A O 1
ATOM 700 N N . ASN A 1 91 ? -9.150 0.836 -9.169 1.00 73.38 91 ASN A N 1
ATOM 701 C CA . ASN A 1 91 ? -9.334 -0.232 -10.166 1.00 73.38 91 ASN A CA 1
ATOM 702 C C . ASN A 1 91 ? -8.450 -0.105 -11.427 1.00 73.38 91 ASN A C 1
ATOM 704 O O . ASN A 1 91 ? -8.707 -0.798 -12.414 1.00 73.38 91 ASN A O 1
ATOM 708 N N . GLU A 1 92 ? -7.445 0.773 -11.446 1.00 71.25 92 GLU A N 1
ATOM 709 C CA . GLU A 1 92 ? -6.619 0.981 -12.642 1.00 71.25 92 GLU A CA 1
ATOM 710 C C . GLU A 1 92 ? -5.615 -0.169 -12.821 1.00 71.25 92 GLU A C 1
ATOM 712 O O . GLU A 1 92 ? -5.371 -0.600 -13.949 1.00 71.25 92 GLU A O 1
ATOM 717 N N . ASP A 1 93 ? -5.101 -0.719 -11.713 1.00 72.38 93 ASP A N 1
ATOM 718 C CA . ASP A 1 93 ? -4.222 -1.891 -11.696 1.00 72.38 93 ASP A CA 1
ATOM 719 C C . ASP A 1 93 ? -4.421 -2.722 -10.414 1.00 72.38 93 ASP A C 1
ATOM 721 O O . ASP A 1 93 ? -3.921 -2.389 -9.336 1.00 72.38 93 ASP A O 1
ATOM 725 N N . SER A 1 94 ? -5.127 -3.853 -10.530 1.00 73.81 94 SER A N 1
ATOM 726 C CA . SER A 1 94 ? -5.392 -4.737 -9.386 1.00 73.81 94 SER A CA 1
ATOM 727 C C . SER A 1 94 ? -4.110 -5.292 -8.751 1.00 73.81 94 SER A C 1
ATOM 729 O O . SER A 1 94 ? -4.095 -5.587 -7.558 1.00 73.81 94 SER A O 1
ATOM 731 N N . SER A 1 95 ? -3.017 -5.401 -9.516 1.00 80.94 95 SER A N 1
ATOM 732 C CA . SER A 1 95 ? -1.754 -5.956 -9.017 1.00 80.94 95 SER A CA 1
ATOM 733 C C . SER A 1 95 ? -1.062 -5.036 -8.007 1.00 80.94 95 SER A C 1
ATOM 735 O O . SER A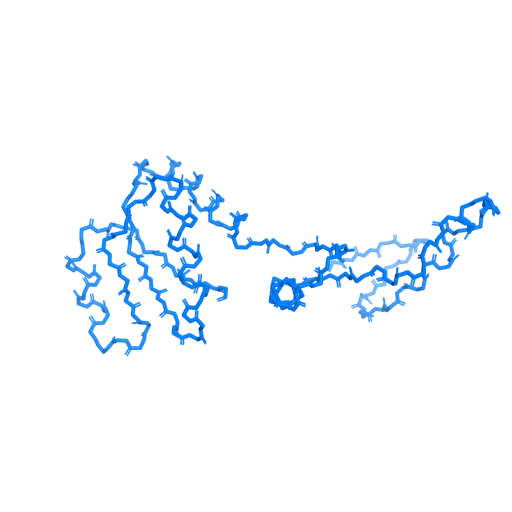 1 95 ? -0.361 -5.512 -7.111 1.00 80.94 95 SER A O 1
ATOM 737 N N . ILE A 1 96 ? -1.271 -3.721 -8.117 1.00 82.00 96 ILE A N 1
ATOM 738 C CA . ILE A 1 96 ? -0.724 -2.738 -7.178 1.00 82.00 96 ILE A CA 1
ATOM 739 C C . ILE A 1 96 ? -1.491 -2.801 -5.860 1.00 82.00 96 ILE A C 1
ATOM 741 O O . ILE A 1 96 ? -0.869 -2.812 -4.797 1.00 82.00 96 ILE A O 1
ATOM 745 N N . THR A 1 97 ? -2.819 -2.902 -5.918 1.00 85.88 97 THR A N 1
ATOM 746 C CA . THR A 1 97 ? -3.661 -3.047 -4.725 1.00 85.88 97 THR A CA 1
ATOM 747 C C . THR A 1 97 ? -3.344 -4.340 -3.972 1.00 85.88 97 THR A C 1
ATOM 749 O O . THR A 1 97 ? -3.189 -4.302 -2.752 1.00 85.88 97 THR A O 1
ATOM 752 N N . ASP A 1 98 ? -3.116 -5.455 -4.671 1.00 88.75 98 ASP A N 1
ATOM 753 C CA . ASP A 1 98 ? -2.681 -6.712 -4.045 1.00 88.75 98 ASP A CA 1
ATOM 754 C C . ASP A 1 98 ? -1.328 -6.562 -3.322 1.00 88.75 98 ASP A C 1
ATOM 756 O O . ASP A 1 98 ? -1.198 -6.937 -2.153 1.00 88.75 98 ASP A O 1
ATOM 760 N N . LYS A 1 99 ? -0.331 -5.943 -3.976 1.00 88.19 99 LYS A N 1
ATOM 761 C CA . LYS A 1 99 ? 0.977 -5.637 -3.361 1.00 88.19 99 LYS A CA 1
ATOM 762 C C . LYS A 1 99 ? 0.824 -4.716 -2.146 1.00 88.19 99 LYS A C 1
ATOM 764 O O . LYS A 1 99 ? 1.494 -4.900 -1.132 1.00 88.19 99 LYS A O 1
ATOM 769 N N . PHE A 1 100 ? -0.053 -3.721 -2.231 1.00 89.88 100 PHE A N 1
ATOM 770 C CA . PHE A 1 100 ? -0.327 -2.788 -1.143 1.00 89.88 100 PHE A CA 1
ATOM 771 C C . PHE A 1 100 ? -0.922 -3.504 0.077 1.00 89.88 100 PHE A C 1
ATOM 773 O O . PHE A 1 100 ? -0.444 -3.304 1.195 1.00 89.88 100 PHE A O 1
ATOM 780 N N . ILE A 1 101 ? -1.905 -4.385 -0.141 1.00 92.00 101 ILE A N 1
ATOM 781 C CA . ILE A 1 101 ? -2.520 -5.226 0.896 1.00 92.00 101 ILE A CA 1
ATOM 782 C C . ILE A 1 101 ? -1.471 -6.123 1.557 1.00 92.00 101 ILE A C 1
ATOM 784 O O . ILE A 1 101 ? -1.432 -6.217 2.786 1.00 92.00 101 ILE A O 1
ATOM 788 N N . GLU A 1 102 ? -0.596 -6.744 0.763 1.00 92.88 102 GLU A N 1
ATOM 789 C CA . GLU A 1 102 ? 0.484 -7.588 1.274 1.00 92.88 102 GLU A CA 1
ATOM 790 C C . GLU A 1 102 ? 1.424 -6.800 2.199 1.00 92.88 102 GLU A C 1
ATOM 792 O O . GLU A 1 102 ? 1.665 -7.214 3.337 1.00 92.88 102 GLU A O 1
ATOM 797 N N . ILE A 1 103 ? 1.915 -5.639 1.751 1.00 92.19 103 ILE A N 1
ATOM 798 C CA . ILE A 1 103 ? 2.843 -4.802 2.527 1.00 92.19 103 ILE A CA 1
ATOM 799 C C . ILE A 1 103 ? 2.175 -4.301 3.817 1.00 92.19 103 ILE A C 1
ATOM 801 O O . ILE A 1 103 ? 2.779 -4.342 4.890 1.00 92.19 103 ILE A O 1
ATOM 805 N N . ILE A 1 104 ? 0.919 -3.855 3.747 1.00 91.88 104 ILE A N 1
ATOM 806 C CA . ILE A 1 104 ? 0.147 -3.409 4.918 1.00 91.88 104 ILE A CA 1
ATOM 807 C C . ILE A 1 104 ? -0.029 -4.541 5.934 1.00 91.88 104 ILE A C 1
ATOM 809 O O . ILE A 1 104 ? 0.178 -4.326 7.133 1.00 91.88 104 ILE A O 1
AT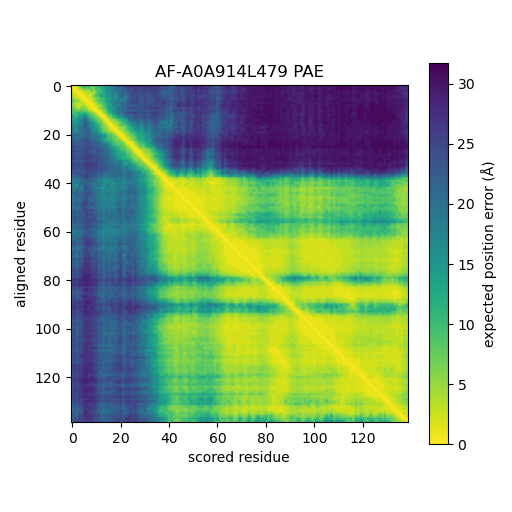OM 813 N N . GLY A 1 105 ? -0.345 -5.750 5.464 1.00 91.94 105 GLY A N 1
ATOM 814 C CA . GLY A 1 105 ? -0.466 -6.935 6.311 1.00 91.94 105 GLY A CA 1
ATOM 815 C C . GLY A 1 105 ? 0.844 -7.277 7.026 1.00 91.94 105 GLY A C 1
ATOM 816 O O . GLY A 1 105 ? 0.839 -7.551 8.226 1.00 91.94 105 GLY A O 1
ATOM 817 N N . GLN A 1 106 ? 1.984 -7.169 6.334 1.00 94.06 106 GLN A N 1
ATOM 818 C CA . GLN A 1 106 ? 3.316 -7.357 6.930 1.00 94.06 106 GLN A CA 1
ATOM 819 C C . GLN A 1 106 ? 3.636 -6.321 8.021 1.00 94.0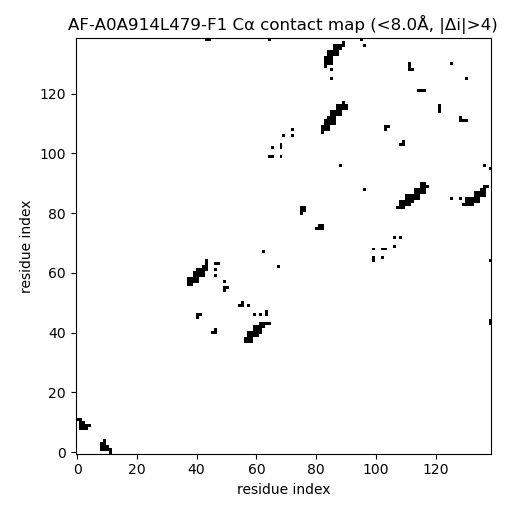6 106 GLN A C 1
ATOM 821 O O . GLN A 1 106 ? 4.412 -6.599 8.937 1.00 94.06 106 GLN A O 1
ATOM 826 N N . LEU A 1 107 ? 3.021 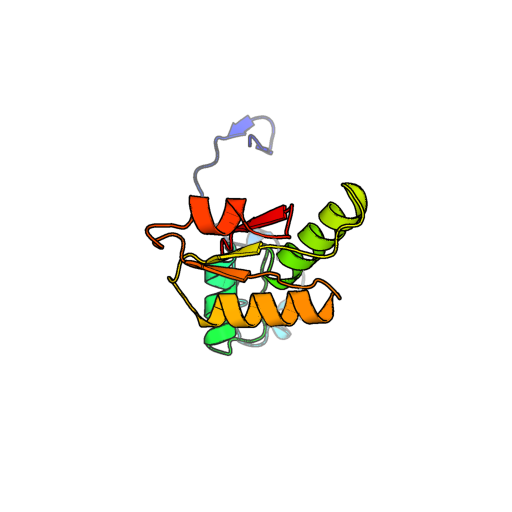-5.138 7.959 1.00 92.62 107 LEU A N 1
ATOM 827 C CA . LEU A 1 107 ? 3.189 -4.057 8.932 1.00 92.62 107 LEU A CA 1
ATOM 828 C C . LEU A 1 107 ? 2.152 -4.088 10.071 1.00 92.62 107 LEU A C 1
ATOM 830 O O . LEU A 1 107 ? 2.085 -3.140 10.859 1.00 92.62 107 LEU A O 1
ATOM 834 N N . ASN A 1 108 ? 1.396 -5.186 10.209 1.00 91.25 108 ASN A N 1
ATOM 835 C CA . ASN A 1 108 ? 0.360 -5.407 11.229 1.00 91.25 108 ASN A CA 1
ATOM 836 C C . ASN A 1 108 ? -0.795 -4.393 11.190 1.00 91.25 108 ASN A C 1
ATOM 838 O O . ASN A 1 108 ? -1.385 -4.068 12.226 1.00 91.25 108 ASN A O 1
ATOM 842 N N . ILE A 1 109 ? -1.131 -3.901 10.000 1.00 92.56 109 ILE A N 1
ATOM 843 C CA . ILE A 1 109 ? -2.337 -3.111 9.778 1.00 92.56 109 ILE A CA 1
ATOM 844 C C . ILE A 1 109 ? -3.424 -4.035 9.223 1.00 92.56 109 ILE A C 1
ATOM 846 O O . ILE A 1 109 ? -3.213 -4.789 8.278 1.00 92.56 109 ILE A O 1
ATOM 850 N N . SER A 1 110 ? -4.591 -3.987 9.849 1.00 93.19 110 SER A N 1
ATOM 851 C CA . SER A 1 110 ? -5.799 -4.699 9.449 1.00 93.19 110 SER A CA 1
ATOM 852 C C . SER A 1 110 ? -6.607 -3.864 8.464 1.00 93.19 110 SER A C 1
ATOM 854 O O . SER A 1 110 ? -6.669 -2.637 8.565 1.00 93.19 110 SER A O 1
ATOM 856 N N . ILE A 1 111 ? -7.266 -4.544 7.534 1.00 93.31 111 ILE A N 1
ATOM 857 C CA . ILE A 1 111 ? -8.118 -3.921 6.524 1.00 93.31 111 ILE A CA 1
ATOM 858 C C . ILE A 1 111 ? -9.563 -4.292 6.843 1.00 93.31 111 ILE A C 1
ATOM 860 O O . ILE A 1 111 ? -9.880 -5.474 6.961 1.00 93.31 111 ILE A O 1
ATOM 864 N N . SER A 1 112 ? -10.416 -3.282 7.007 1.00 94.44 112 SER A N 1
ATOM 865 C CA . SER A 1 112 ? -11.860 -3.462 7.208 1.00 94.44 112 SER A CA 1
ATOM 866 C C . SER A 1 112 ? -12.528 -3.873 5.897 1.00 94.44 112 SER A C 1
ATOM 868 O O . SER A 1 112 ? -13.277 -4.843 5.824 1.00 94.44 112 SER A O 1
ATOM 870 N N . GLU A 1 113 ? -12.198 -3.148 4.831 1.00 92.56 113 GLU A N 1
ATOM 871 C CA . GLU A 1 113 ? -12.826 -3.277 3.523 1.00 92.56 113 GLU A CA 1
ATOM 872 C C . GLU A 1 113 ? -11.947 -2.668 2.429 1.00 92.56 113 GLU A C 1
ATOM 874 O O . GLU A 1 113 ? -11.107 -1.796 2.683 1.00 92.56 113 GLU A O 1
ATOM 879 N N . ILE A 1 114 ? -12.183 -3.122 1.202 1.00 92.19 114 ILE A N 1
ATOM 880 C CA . ILE A 1 114 ? -11.582 -2.589 -0.017 1.00 92.19 114 ILE A CA 1
ATOM 881 C C . ILE A 1 114 ? -12.739 -2.226 -0.940 1.00 92.19 114 ILE A C 1
ATOM 883 O O . ILE A 1 114 ? -13.570 -3.077 -1.263 1.00 92.19 114 ILE A O 1
ATOM 887 N N . ILE A 1 115 ? -12.825 -0.957 -1.326 1.00 92.81 115 ILE A N 1
ATOM 888 C CA . ILE A 1 115 ? -13.951 -0.418 -2.086 1.00 92.81 115 ILE A CA 1
ATOM 889 C C . ILE A 1 115 ? -13.414 0.260 -3.336 1.00 92.81 115 ILE A C 1
ATOM 891 O O . ILE A 1 115 ? -12.538 1.114 -3.259 1.00 92.81 115 ILE A O 1
ATOM 895 N N . SER A 1 116 ? -13.984 -0.072 -4.488 1.00 90.81 116 SER A N 1
ATOM 896 C CA . SER A 1 116 ? -13.716 0.666 -5.719 1.00 90.81 116 SER A CA 1
ATOM 897 C C . SER A 1 116 ? -14.194 2.119 -5.611 1.00 90.81 116 SER A C 1
ATOM 899 O O . SER A 1 116 ? -15.304 2.381 -5.143 1.00 90.81 116 SER A O 1
ATOM 901 N N . VAL A 1 117 ? -13.396 3.059 -6.116 1.00 90.44 117 VAL A N 1
ATOM 902 C CA . VAL A 1 117 ? -13.732 4.487 -6.206 1.00 90.44 117 VAL A CA 1
ATOM 903 C C . VAL A 1 117 ? -15.008 4.742 -7.015 1.00 90.44 117 VAL A C 1
ATOM 905 O O . VAL A 1 117 ? -15.748 5.676 -6.711 1.00 90.44 117 VAL A O 1
ATOM 908 N N . ASP A 1 118 ? -15.308 3.872 -7.981 1.00 90.81 118 ASP A N 1
ATOM 909 C CA . ASP A 1 118 ? -16.489 3.957 -8.843 1.00 90.81 118 ASP A CA 1
ATOM 910 C C . ASP A 1 118 ? -17.718 3.271 -8.232 1.00 90.81 118 ASP A C 1
ATOM 912 O O . ASP A 1 118 ? -18.789 3.220 -8.846 1.00 90.81 118 ASP A O 1
ATOM 916 N N . HIS A 1 119 ? -17.595 2.716 -7.020 1.00 91.88 119 HIS A N 1
ATOM 917 C CA . HIS A 1 119 ? -18.701 2.025 -6.382 1.00 91.88 119 HIS A CA 1
ATOM 918 C C . HIS A 1 119 ? -19.845 3.016 -6.086 1.00 91.88 119 HIS A C 1
ATOM 920 O O . HIS A 1 119 ? -19.662 3.963 -5.313 1.00 91.88 119 HIS A O 1
ATOM 926 N N . PRO A 1 120 ? -21.069 2.786 -6.605 1.00 93.31 120 PRO A N 1
ATOM 927 C CA . PRO A 1 120 ? -22.158 3.769 -6.553 1.00 93.31 120 PRO A CA 1
ATOM 928 C C . PRO A 1 120 ? -22.595 4.126 -5.126 1.00 93.31 120 PRO A C 1
ATOM 930 O O . PRO A 1 120 ? -23.160 5.189 -4.894 1.00 93.31 120 PRO A O 1
ATOM 933 N N . ASN A 1 121 ? -22.309 3.247 -4.161 1.00 94.00 121 ASN A N 1
ATOM 934 C CA . ASN A 1 121 ? -22.642 3.428 -2.748 1.00 94.00 121 ASN A CA 1
ATOM 935 C C . ASN A 1 121 ? -21.408 3.611 -1.846 1.00 94.00 121 ASN A C 1
ATOM 937 O O . ASN A 1 121 ? -21.495 3.308 -0.658 1.00 94.00 121 ASN A O 1
ATOM 941 N N . ILE A 1 122 ? -20.267 4.071 -2.376 1.00 91.81 122 ILE A N 1
ATOM 942 C CA . ILE A 1 122 ? -19.011 4.211 -1.613 1.00 91.81 122 ILE A CA 1
ATOM 943 C C . ILE A 1 122 ? -19.194 4.968 -0.290 1.00 91.81 122 ILE A C 1
ATOM 945 O O . ILE A 1 122 ? -18.757 4.494 0.751 1.00 91.81 122 ILE A O 1
ATOM 949 N N . ILE A 1 123 ? -19.931 6.085 -0.299 1.00 91.75 123 ILE A N 1
ATOM 950 C CA . ILE A 1 123 ? -20.196 6.883 0.909 1.00 91.75 123 ILE A CA 1
ATOM 951 C C . ILE A 1 123 ? -20.955 6.061 1.954 1.00 91.75 123 ILE A C 1
ATOM 953 O O . ILE A 1 123 ? -20.652 6.135 3.140 1.00 91.75 123 ILE A O 1
ATOM 957 N N . ASN A 1 124 ? -21.945 5.275 1.527 1.00 93.25 124 ASN A N 1
ATOM 958 C CA . ASN A 1 124 ? -22.741 4.485 2.456 1.00 93.25 124 ASN A CA 1
ATOM 959 C C . ASN A 1 124 ? -21.907 3.371 3.091 1.00 93.25 124 ASN A C 1
ATOM 961 O O . ASN A 1 124 ? -22.031 3.141 4.286 1.00 93.25 124 ASN A O 1
ATOM 965 N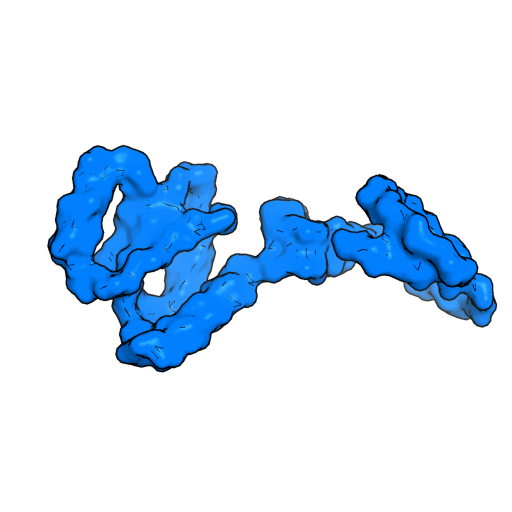 N . ILE A 1 125 ? -21.056 2.713 2.304 1.00 91.94 125 ILE A N 1
ATOM 966 C CA . ILE A 1 125 ? -20.165 1.664 2.802 1.00 91.94 125 ILE A CA 1
ATOM 967 C C . ILE A 1 125 ? -19.185 2.259 3.819 1.00 91.94 125 ILE A C 1
ATOM 969 O O . ILE A 1 125 ? -19.165 1.822 4.963 1.00 91.94 125 ILE A O 1
ATOM 973 N N . LEU A 1 126 ? -18.486 3.338 3.449 1.00 90.94 126 LEU A N 1
ATOM 974 C CA . LEU A 1 126 ? -17.523 4.009 4.326 1.00 90.94 126 LEU A CA 1
ATOM 975 C C . LEU A 1 126 ? -18.160 4.520 5.629 1.00 90.94 126 LEU A C 1
ATOM 977 O O . LEU A 1 126 ? -17.548 4.428 6.685 1.00 90.94 126 LEU A O 1
ATOM 981 N N . ASN A 1 127 ? -19.400 5.019 5.583 1.00 90.81 127 ASN A N 1
ATOM 982 C CA . ASN A 1 127 ? -20.122 5.467 6.781 1.00 90.81 127 ASN A CA 1
ATOM 983 C C . ASN A 1 127 ? -20.520 4.324 7.729 1.00 90.81 127 ASN A C 1
ATOM 985 O O . ASN A 1 127 ? -20.770 4.582 8.905 1.00 90.81 127 ASN A O 1
ATOM 989 N N . HIS A 1 128 ? -20.638 3.098 7.218 1.00 91.38 128 HIS A N 1
ATOM 990 C CA . HIS A 1 128 ? -20.946 1.903 8.010 1.00 91.38 128 HIS A CA 1
ATOM 991 C C . HIS A 1 128 ? -19.695 1.081 8.335 1.00 91.38 128 HIS A C 1
ATOM 993 O O . HIS A 1 128 ? -19.811 0.015 8.936 1.00 91.38 128 HIS A O 1
ATOM 999 N N . SER A 1 129 ? -18.520 1.565 7.940 1.00 89.94 129 SER A N 1
ATOM 1000 C CA . SER A 1 129 ? -17.259 0.914 8.231 1.00 89.94 129 SER A CA 1
ATOM 1001 C C . SER A 1 129 ? -16.844 1.113 9.676 1.00 89.94 129 SER A C 1
ATOM 1003 O O . SER A 1 129 ? -16.956 2.209 10.226 1.00 89.94 129 SER A O 1
ATOM 1005 N N . ASP A 1 130 ? -16.262 0.070 10.257 1.00 87.31 130 ASP A N 1
ATOM 1006 C CA . ASP A 1 130 ? -15.610 0.160 11.562 1.00 87.31 130 ASP A CA 1
ATOM 1007 C C . ASP A 1 130 ? -14.269 0.917 11.489 1.00 87.31 130 ASP A C 1
ATOM 1009 O O . ASP A 1 130 ? -13.712 1.317 12.518 1.00 87.31 130 ASP A O 1
ATOM 1013 N N . ALA A 1 131 ? -13.727 1.137 10.285 1.00 86.94 131 ALA A N 1
ATOM 1014 C CA . ALA A 1 131 ? -12.501 1.898 10.112 1.00 86.94 131 ALA A CA 1
ATOM 1015 C C . ALA A 1 131 ? -12.769 3.407 10.168 1.00 86.94 131 ALA A C 1
ATOM 1017 O O . ALA A 1 131 ? -13.544 3.969 9.400 1.00 86.94 131 ALA A O 1
ATOM 1018 N N . GLN A 1 132 ? -12.027 4.095 11.033 1.00 84.25 132 GLN A N 1
ATOM 1019 C CA . GLN A 1 132 ? -12.057 5.560 11.128 1.00 84.25 132 GLN A CA 1
ATOM 1020 C C . GLN A 1 132 ? -11.090 6.239 10.151 1.00 84.25 132 GLN A C 1
ATOM 1022 O O . GLN A 1 132 ? -11.064 7.464 10.044 1.00 84.25 132 GLN A O 1
ATOM 1027 N N . ILE A 1 133 ? -10.254 5.448 9.477 1.00 85.81 133 ILE A N 1
ATOM 1028 C CA . ILE A 1 133 ? -9.194 5.931 8.602 1.00 85.81 133 ILE A CA 1
ATOM 1029 C C . ILE A 1 133 ? -9.397 5.335 7.221 1.00 85.81 133 ILE A C 1
ATOM 1031 O O . ILE A 1 133 ? -9.440 4.118 7.050 1.00 85.81 133 ILE A O 1
ATOM 1035 N N . ILE A 1 134 ? -9.484 6.228 6.242 1.00 89.19 134 ILE A N 1
ATOM 1036 C CA . ILE A 1 134 ? -9.663 5.892 4.839 1.00 89.19 134 ILE A CA 1
ATOM 1037 C C . ILE A 1 134 ? -8.349 6.178 4.131 1.00 89.19 134 ILE A C 1
ATOM 1039 O O . ILE A 1 134 ? -7.834 7.298 4.185 1.00 89.19 134 ILE A O 1
ATOM 1043 N N . VAL A 1 135 ? -7.817 5.167 3.458 1.00 87.56 135 VAL A N 1
ATOM 1044 C CA . VAL A 1 135 ? -6.601 5.274 2.662 1.00 87.56 135 VAL A CA 1
ATOM 1045 C C . VAL A 1 135 ? -6.966 5.098 1.202 1.00 87.56 135 VAL A C 1
ATOM 1047 O O . VAL A 1 135 ? -7.595 4.117 0.815 1.00 87.56 135 VAL A O 1
ATOM 1050 N N . ARG A 1 136 ? -6.562 6.062 0.381 1.00 84.00 136 ARG A N 1
ATOM 1051 C CA . ARG A 1 136 ? -6.678 5.959 -1.069 1.00 84.00 136 ARG A CA 1
ATOM 1052 C C . ARG A 1 136 ? -5.370 5.419 -1.633 1.00 84.00 136 ARG A C 1
ATOM 1054 O O . ARG A 1 136 ? -4.316 5.967 -1.316 1.00 84.00 136 ARG A O 1
ATOM 1061 N N . ASN A 1 137 ? -5.446 4.392 -2.475 1.00 74.00 137 ASN A N 1
ATOM 1062 C CA . ASN A 1 137 ? -4.291 3.948 -3.248 1.00 74.00 137 ASN A CA 1
ATOM 1063 C C . ASN A 1 137 ? -4.021 4.950 -4.393 1.00 74.00 137 ASN A C 1
ATOM 1065 O O . ASN A 1 137 ? -4.948 5.346 -5.100 1.00 74.00 137 ASN A O 1
ATOM 1069 N N . PHE A 1 138 ? -2.776 5.414 -4.523 1.00 66.00 138 PHE A N 1
ATOM 1070 C CA . PHE A 1 138 ? -2.348 6.427 -5.507 1.00 66.00 138 PHE A CA 1
ATOM 1071 C C . PHE A 1 138 ? -1.300 5.905 -6.502 1.00 66.00 138 PHE A C 1
ATOM 1073 O O . PHE A 1 138 ? -0.813 6.695 -7.314 1.00 66.00 138 PHE A O 1
ATOM 1080 N N . PHE A 1 139 ? -0.902 4.636 -6.382 1.00 62.91 139 PHE A N 1
ATOM 1081 C CA . PHE A 1 139 ? 0.135 4.030 -7.215 1.00 62.91 139 PHE A CA 1
ATOM 1082 C C . PHE A 1 139 ? -0.435 3.392 -8.473 1.00 62.91 139 PHE A C 1
ATOM 1084 O O . PHE A 1 139 ? -1.556 2.844 -8.391 1.00 62.91 139 PHE A O 1
#

Organism: Meloidogyne incognita (NCBI:txid6306)